Protein AF-I3W4E1-F1 (afdb_monomer_lite)

Structure (mmCIF, N/CA/C/O backbone):
data_AF-I3W4E1-F1
#
_entry.id   AF-I3W4E1-F1
#
loop_
_atom_site.group_PDB
_atom_site.id
_atom_site.type_symbol
_atom_site.label_atom_id
_atom_site.label_alt_id
_atom_site.label_comp_id
_atom_site.label_asym_id
_atom_site.label_entity_id
_atom_site.label_seq_id
_atom_site.pdbx_PDB_ins_code
_atom_site.Cartn_x
_atom_site.Cartn_y
_atom_site.Cartn_z
_atom_site.occupancy
_atom_site.B_iso_or_equiv
_atom_site.auth_seq_id
_atom_site.auth_comp_id
_atom_site.auth_asym_id
_atom_site.auth_atom_id
_atom_site.pdbx_PDB_model_num
ATOM 1 N N . MET A 1 1 ? 19.793 -7.830 23.698 1.00 34.25 1 MET A N 1
ATOM 2 C CA . MET A 1 1 ? 18.873 -6.748 23.297 1.00 34.25 1 MET A CA 1
ATOM 3 C C . MET A 1 1 ? 17.812 -7.388 22.425 1.00 34.25 1 MET A C 1
ATOM 5 O O . MET A 1 1 ? 18.142 -7.814 21.327 1.00 34.25 1 MET A O 1
ATOM 9 N N . SER A 1 2 ? 16.622 -7.615 22.983 1.00 37.69 2 SER A N 1
ATOM 10 C CA . SER A 1 2 ? 15.554 -8.379 22.331 1.00 37.69 2 SER A CA 1
ATOM 11 C C . SER A 1 2 ? 15.052 -7.650 21.090 1.00 37.69 2 SER A C 1
ATOM 13 O O . SER A 1 2 ? 14.693 -6.476 21.160 1.00 37.69 2 SER A O 1
ATOM 15 N N . GLN A 1 3 ? 15.074 -8.349 19.959 1.00 39.12 3 GLN A N 1
ATOM 16 C CA . GLN A 1 3 ? 14.440 -7.920 18.721 1.00 39.12 3 GLN A CA 1
ATOM 17 C C . GLN A 1 3 ? 12.928 -7.960 18.951 1.00 39.12 3 GLN A C 1
ATOM 19 O O . GLN A 1 3 ? 12.373 -9.040 19.119 1.00 39.12 3 GLN A O 1
ATOM 24 N N . LEU A 1 4 ? 12.289 -6.792 19.021 1.00 39.78 4 LEU A N 1
ATOM 25 C CA . LEU A 1 4 ? 10.831 -6.700 18.994 1.00 39.78 4 LEU A CA 1
ATOM 26 C C . LEU A 1 4 ? 10.389 -7.119 17.594 1.00 39.78 4 LEU A C 1
ATOM 28 O O . LEU A 1 4 ? 10.732 -6.448 16.617 1.00 39.78 4 LEU A O 1
ATOM 32 N N . SER A 1 5 ? 9.722 -8.267 17.510 1.00 46.50 5 SER A N 1
ATOM 33 C CA . SER A 1 5 ? 9.230 -8.803 16.245 1.00 46.50 5 SER A CA 1
ATOM 34 C C . SER A 1 5 ? 7.914 -8.121 15.874 1.00 46.50 5 SER A C 1
ATOM 36 O O . SER A 1 5 ? 7.243 -7.549 16.726 1.00 46.50 5 SER A O 1
ATOM 38 N N . PHE A 1 6 ? 7.547 -8.203 14.598 1.00 40.75 6 PHE A N 1
ATOM 39 C CA . PHE A 1 6 ? 6.305 -7.717 13.981 1.00 40.75 6 PHE A CA 1
ATOM 40 C C . PHE A 1 6 ? 5.032 -7.949 14.826 1.00 40.75 6 PHE A C 1
ATOM 42 O O . PHE A 1 6 ? 4.100 -7.150 14.810 1.00 40.75 6 PHE A O 1
ATOM 49 N N . VAL A 1 7 ? 5.021 -9.024 15.617 1.00 46.56 7 VAL A N 1
ATOM 50 C CA . VAL A 1 7 ? 3.927 -9.379 16.522 1.00 46.56 7 VAL A CA 1
ATOM 51 C C . VAL A 1 7 ? 3.876 -8.456 17.743 1.00 46.56 7 VAL A C 1
ATOM 53 O O . VAL A 1 7 ? 2.794 -8.036 18.111 1.00 46.56 7 VAL A O 1
ATOM 56 N N . ASP A 1 8 ? 5.008 -8.035 18.314 1.00 51.28 8 ASP A N 1
ATOM 57 C CA . ASP A 1 8 ? 5.061 -7.274 19.575 1.00 51.28 8 ASP A CA 1
ATOM 58 C C . ASP A 1 8 ? 4.495 -5.851 19.457 1.00 51.28 8 ASP A C 1
ATOM 60 O O . ASP A 1 8 ? 3.959 -5.307 20.420 1.00 51.28 8 ASP A O 1
ATOM 64 N N . VAL A 1 9 ? 4.609 -5.215 18.286 1.00 53.53 9 VAL A N 1
ATOM 65 C CA . VAL A 1 9 ? 4.061 -3.862 18.066 1.00 53.53 9 VAL A CA 1
ATOM 66 C C . VAL A 1 9 ? 2.534 -3.903 17.986 1.00 53.53 9 VAL A C 1
ATOM 68 O O . VAL A 1 9 ? 1.867 -3.016 18.522 1.00 53.53 9 VAL A O 1
ATOM 71 N N . PHE A 1 10 ? 1.990 -4.948 17.363 1.00 46.91 10 PHE A N 1
ATOM 72 C CA . PHE A 1 10 ? 0.552 -5.170 17.240 1.00 46.91 10 PHE A CA 1
ATOM 73 C C . PHE A 1 10 ? -0.059 -5.832 18.487 1.00 46.91 10 PHE A C 1
ATOM 75 O O . PHE A 1 10 ? -1.167 -5.470 18.880 1.00 46.91 10 PHE A O 1
ATOM 82 N N . ASP A 1 11 ? 0.662 -6.723 19.170 1.00 48.47 11 ASP A N 1
ATOM 83 C CA . ASP A 1 11 ? 0.245 -7.299 20.453 1.00 48.47 11 ASP A CA 1
ATOM 84 C C . ASP A 1 11 ? 0.283 -6.256 21.572 1.00 48.47 11 ASP A C 1
ATOM 86 O O . ASP A 1 11 ? -0.645 -6.220 22.373 1.00 48.47 11 ASP A O 1
ATOM 90 N N . MET A 1 12 ? 1.230 -5.305 21.574 1.00 45.75 12 MET A N 1
ATOM 91 C CA . MET A 1 12 ? 1.175 -4.169 22.511 1.00 45.75 12 MET A CA 1
ATOM 92 C C . MET A 1 12 ? -0.111 -3.338 22.368 1.00 45.75 12 MET A C 1
ATOM 94 O O . MET A 1 12 ? -0.566 -2.746 23.346 1.00 45.75 12 MET A O 1
ATOM 98 N N . ALA A 1 13 ? -0.702 -3.270 21.169 1.00 42.19 13 ALA A N 1
ATOM 99 C CA . ALA A 1 13 ? -1.992 -2.611 20.961 1.00 42.19 13 ALA A CA 1
ATOM 100 C C . ALA A 1 13 ? -3.170 -3.468 21.470 1.00 42.19 13 ALA A C 1
ATOM 102 O O . ALA A 1 13 ? -4.161 -2.921 21.953 1.00 42.19 13 ALA A O 1
ATOM 103 N N . ARG A 1 14 ? -3.046 -4.805 21.447 1.00 43.81 14 ARG A N 1
ATOM 104 C CA . ARG A 1 14 ? -4.016 -5.748 22.044 1.00 43.81 14 ARG A CA 1
ATOM 105 C C . ARG A 1 14 ? -3.961 -5.749 23.577 1.00 43.81 14 ARG A C 1
ATOM 107 O O . ARG A 1 14 ? -5.007 -5.787 24.223 1.00 43.81 14 ARG A O 1
ATOM 114 N N . GLU A 1 15 ? -2.773 -5.649 24.169 1.00 42.03 15 GLU A N 1
ATOM 115 C CA . GLU A 1 15 ? -2.564 -5.708 25.625 1.00 42.03 15 GLU A CA 1
ATOM 116 C C . GLU A 1 15 ? -3.155 -4.510 26.390 1.00 42.03 15 GLU A C 1
ATOM 118 O O . GLU A 1 15 ? -3.459 -4.626 27.578 1.00 42.03 15 GLU A O 1
ATOM 123 N N . SER A 1 16 ? -3.411 -3.376 25.727 1.00 39.00 16 SER A N 1
ATOM 124 C CA . SER A 1 16 ? -4.072 -2.222 26.356 1.00 39.00 16 SER A CA 1
ATOM 125 C C . SER A 1 16 ? -5.595 -2.385 26.530 1.00 39.00 16 SER A C 1
ATOM 127 O O . SER A 1 16 ? -6.218 -1.516 27.144 1.00 39.00 16 SER A O 1
ATOM 129 N N . ALA A 1 17 ? -6.207 -3.461 26.014 1.00 36.28 17 ALA A N 1
ATOM 130 C CA . ALA A 1 17 ? -7.665 -3.625 25.963 1.00 36.28 17 ALA A CA 1
ATOM 131 C C . ALA A 1 17 ? -8.240 -4.793 26.792 1.00 36.28 17 ALA A C 1
ATOM 133 O O . ALA A 1 17 ? -9.455 -4.991 26.791 1.00 36.28 17 ALA A O 1
ATOM 134 N N . GLY A 1 18 ? -7.443 -5.551 27.549 1.00 31.92 18 GLY A N 1
ATOM 135 C CA . GLY A 1 18 ? -8.023 -6.615 28.371 1.00 31.92 18 GLY A CA 1
ATOM 136 C C . GLY A 1 18 ? -7.010 -7.427 29.153 1.00 31.92 18 GLY A C 1
ATOM 137 O O . GLY A 1 18 ? -6.351 -8.307 28.612 1.00 31.92 18 GLY A O 1
ATOM 138 N N . GLY A 1 19 ? -6.942 -7.181 30.458 1.00 31.94 19 GLY A N 1
ATOM 139 C CA . GLY A 1 19 ? -6.307 -8.108 31.381 1.00 31.94 19 GLY A CA 1
ATOM 140 C C . GLY A 1 19 ? -7.195 -9.328 31.627 1.00 31.94 19 GLY A C 1
ATOM 141 O O . GLY A 1 19 ? -8.280 -9.192 32.186 1.00 31.94 19 GLY A O 1
ATOM 142 N N . CYS A 1 20 ? -6.701 -10.520 31.292 1.00 24.00 20 CYS A N 1
ATOM 143 C CA . CYS A 1 20 ? -6.812 -11.686 32.168 1.00 24.00 20 CYS A CA 1
ATOM 144 C C . CYS 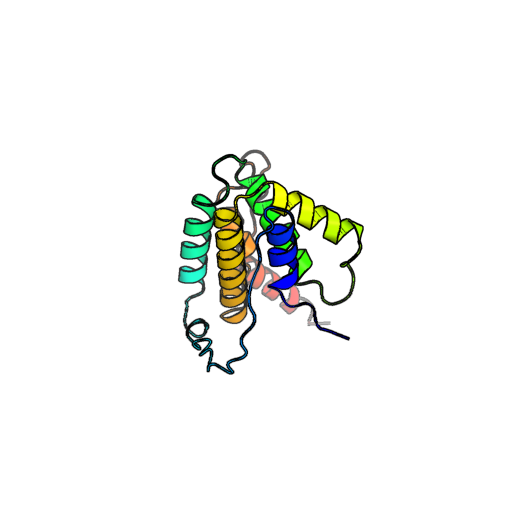A 1 20 ? -5.693 -12.701 31.867 1.00 24.00 20 CYS A C 1
ATOM 146 O O . CYS A 1 20 ? -5.375 -12.991 30.719 1.00 24.00 20 CYS A O 1
ATOM 148 N N . CYS A 1 21 ? -5.093 -13.180 32.952 1.00 21.58 21 CYS A N 1
ATOM 149 C CA . CYS A 1 21 ? -4.028 -14.173 33.123 1.00 21.58 21 CYS A CA 1
ATOM 150 C C . CYS A 1 21 ? -4.522 -15.612 32.794 1.00 21.58 21 CYS A C 1
ATOM 152 O O . CYS A 1 21 ? -5.725 -15.799 32.665 1.00 21.58 21 CYS A O 1
ATOM 154 N N . VAL A 1 22 ? -3.783 -16.724 32.634 1.00 27.22 22 VAL A N 1
ATOM 155 C CA . VAL A 1 22 ? -2.436 -17.296 32.913 1.00 27.22 22 VAL A CA 1
ATOM 156 C C . VAL A 1 22 ? -2.289 -18.428 31.841 1.00 27.22 22 VAL A C 1
ATOM 158 O O . VAL A 1 22 ? -3.308 -18.965 31.416 1.00 27.22 22 VAL A O 1
ATOM 161 N N . THR A 1 23 ? -1.159 -18.880 31.284 1.00 25.70 23 THR A N 1
ATOM 162 C CA . THR A 1 23 ? -0.043 -19.656 31.867 1.00 25.70 23 THR A CA 1
ATOM 163 C C . THR A 1 23 ? 0.944 -19.958 30.730 1.00 25.70 23 THR A C 1
ATOM 165 O O . THR A 1 23 ? 0.525 -20.236 29.607 1.00 25.70 23 THR A O 1
ATOM 168 N N . GLN A 1 24 ? 2.241 -19.912 31.026 1.00 40.00 24 GLN A N 1
ATOM 169 C CA . GLN A 1 24 ? 3.317 -20.404 30.165 1.00 40.00 24 GLN A CA 1
ATOM 170 C C . GLN A 1 24 ? 3.185 -21.913 29.935 1.00 40.00 24 GLN A C 1
ATOM 172 O O . GLN A 1 24 ? 2.886 -22.624 30.883 1.00 40.00 24 GLN A O 1
ATOM 177 N N . ASP A 1 25 ? 3.528 -22.391 28.738 1.00 21.52 25 ASP A N 1
ATOM 178 C CA . ASP A 1 25 ? 4.356 -23.590 28.609 1.00 21.52 25 ASP A CA 1
ATOM 179 C C . ASP A 1 25 ? 5.109 -23.588 27.276 1.00 21.52 25 ASP A C 1
ATOM 181 O O . ASP A 1 25 ? 4.569 -23.350 26.196 1.00 21.52 25 ASP A O 1
ATOM 185 N N . ALA A 1 26 ? 6.411 -23.824 27.392 1.00 33.09 26 ALA A N 1
ATOM 186 C CA . ALA A 1 26 ? 7.346 -23.946 26.297 1.00 33.09 26 ALA A CA 1
ATOM 187 C C . ALA A 1 26 ? 7.089 -25.240 25.520 1.00 33.09 26 ALA A C 1
ATOM 189 O O . ALA A 1 26 ? 7.260 -26.323 26.072 1.00 33.09 26 ALA A O 1
ATOM 190 N N . GLN A 1 27 ? 6.802 -25.139 24.221 1.00 27.88 27 GLN A N 1
ATOM 191 C CA . GLN A 1 27 ? 7.072 -26.221 23.276 1.00 27.88 27 GLN A CA 1
ATOM 192 C C . GLN A 1 27 ? 7.611 -25.655 21.965 1.00 27.88 27 G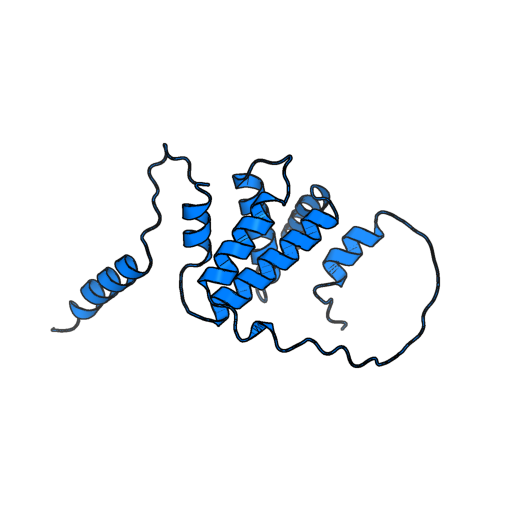LN A C 1
ATOM 194 O O . GLN A 1 27 ? 6.946 -24.909 21.250 1.00 27.88 27 GLN A O 1
ATOM 199 N N . ALA A 1 28 ? 8.850 -26.048 21.667 1.00 34.09 28 ALA A N 1
ATOM 200 C CA . ALA A 1 28 ? 9.462 -25.977 20.353 1.00 34.09 28 ALA A CA 1
ATOM 201 C C . ALA A 1 28 ? 8.631 -26.829 19.378 1.00 34.09 28 ALA A C 1
ATOM 203 O O . ALA A 1 28 ? 8.876 -28.017 19.186 1.00 34.09 28 ALA A O 1
ATOM 204 N N . GLY A 1 29 ? 7.593 -26.218 18.817 1.00 25.92 29 GLY A N 1
ATOM 205 C CA . GLY A 1 29 ? 6.758 -26.781 17.773 1.00 25.92 29 GLY A CA 1
ATOM 206 C C . GLY A 1 29 ? 7.226 -26.254 16.429 1.00 25.92 29 GLY A C 1
ATOM 207 O O . GLY A 1 29 ? 7.261 -25.049 16.208 1.00 25.92 29 GLY A O 1
ATOM 208 N N . ASN A 1 30 ? 7.597 -27.179 15.556 1.00 33.94 30 ASN A N 1
ATOM 209 C CA . ASN A 1 30 ? 7.858 -27.021 14.133 1.00 33.94 30 ASN A CA 1
ATOM 210 C C . ASN A 1 30 ? 6.744 -26.209 13.435 1.00 33.94 30 ASN A C 1
ATOM 212 O O . ASN A 1 30 ? 5.821 -26.771 12.847 1.00 33.94 30 ASN A O 1
ATOM 216 N N . GLY A 1 31 ? 6.815 -24.881 13.527 1.00 30.69 31 GLY A N 1
ATOM 217 C CA . GLY A 1 31 ? 5.990 -23.952 12.773 1.00 30.69 31 GLY A CA 1
ATOM 218 C C . GLY A 1 31 ? 6.503 -23.925 11.347 1.00 30.69 31 GLY A C 1
ATOM 219 O O . GLY A 1 31 ? 7.339 -23.102 10.987 1.00 30.69 31 GLY A O 1
ATOM 220 N N . TYR A 1 32 ? 6.041 -24.886 10.558 1.00 26.66 32 TYR A N 1
ATOM 221 C CA . TYR A 1 32 ? 6.174 -24.896 9.115 1.00 26.66 32 TYR A CA 1
ATOM 222 C C . TYR A 1 32 ? 5.568 -23.583 8.595 1.00 26.66 32 TYR A C 1
ATOM 224 O O . TYR A 1 32 ? 4.362 -23.514 8.392 1.00 26.66 32 TYR A O 1
ATOM 232 N N . PHE A 1 33 ? 6.369 -22.523 8.432 1.00 34.47 33 PHE A N 1
ATOM 233 C CA . PHE A 1 33 ? 5.999 -21.391 7.586 1.00 34.47 33 PHE A CA 1
ATOM 234 C C . PHE A 1 33 ? 6.009 -21.958 6.173 1.00 34.47 33 PHE A C 1
ATOM 236 O O . PHE A 1 33 ? 7.092 -22.183 5.617 1.00 34.47 33 PHE A O 1
ATOM 243 N N . PRO A 1 34 ? 4.845 -22.325 5.611 1.00 34.69 34 PRO A N 1
ATOM 244 C CA . PRO A 1 34 ? 4.838 -23.033 4.360 1.00 34.69 34 PRO A CA 1
ATOM 245 C C . PRO A 1 34 ? 5.403 -22.063 3.337 1.00 34.69 34 PRO A C 1
ATOM 247 O O . PRO A 1 34 ? 5.002 -20.903 3.250 1.00 34.69 34 PRO A O 1
ATOM 250 N N . SER A 1 35 ? 6.325 -22.564 2.534 1.00 39.00 35 SER A N 1
ATOM 251 C CA . SER A 1 35 ? 6.976 -21.891 1.413 1.00 39.00 35 SER A CA 1
ATOM 252 C C . SER A 1 35 ? 5.993 -21.552 0.269 1.00 39.00 35 SER A C 1
ATOM 254 O O . SER A 1 35 ? 6.380 -21.492 -0.895 1.00 39.00 35 SER A O 1
ATOM 256 N N . VAL A 1 36 ? 4.708 -21.362 0.588 1.00 42.44 36 VAL A N 1
ATOM 257 C CA . VAL A 1 36 ? 3.569 -21.170 -0.319 1.00 42.44 36 VAL A CA 1
ATOM 258 C C . VAL A 1 36 ? 3.554 -19.760 -0.919 1.00 42.44 36 VAL A C 1
ATOM 260 O O . VAL A 1 36 ? 2.988 -19.562 -1.991 1.00 42.44 36 VAL A O 1
ATOM 263 N N . HIS A 1 37 ? 4.280 -18.804 -0.332 1.00 46.81 37 HIS A N 1
ATOM 264 C CA . HIS A 1 37 ? 4.473 -17.474 -0.921 1.00 46.81 37 HIS A CA 1
ATOM 265 C C . HIS A 1 37 ? 5.220 -17.485 -2.270 1.00 46.81 37 HIS A C 1
ATOM 267 O O . HIS A 1 37 ? 5.144 -16.518 -3.022 1.00 46.81 37 HIS A O 1
ATOM 273 N N . ARG A 1 38 ? 5.898 -18.583 -2.634 1.00 48.78 38 ARG A N 1
ATOM 274 C CA . ARG A 1 38 ? 6.810 -18.624 -3.790 1.00 48.78 38 ARG A CA 1
ATOM 275 C C . ARG A 1 38 ? 6.131 -18.680 -5.171 1.00 48.78 38 ARG A C 1
ATOM 277 O O . ARG A 1 38 ? 6.838 -18.649 -6.173 1.00 48.78 38 ARG A O 1
ATOM 284 N N . LEU A 1 39 ? 4.801 -18.761 -5.285 1.00 45.50 39 LEU A N 1
ATOM 285 C CA . LEU A 1 39 ? 4.174 -18.929 -6.608 1.00 45.50 39 LEU A CA 1
ATOM 286 C C . LEU A 1 39 ? 2.823 -18.234 -6.807 1.00 45.50 39 LEU A C 1
ATOM 288 O O . LEU A 1 39 ? 1.952 -18.765 -7.491 1.00 45.50 39 LEU A O 1
ATOM 292 N N . MET A 1 40 ? 2.628 -17.043 -6.247 1.00 57.00 40 MET A N 1
ATOM 293 C CA . MET A 1 40 ? 1.471 -16.228 -6.625 1.00 57.00 40 MET A CA 1
ATOM 294 C C . MET A 1 40 ? 1.858 -15.259 -7.742 1.00 57.00 40 MET A C 1
ATOM 296 O O . MET A 1 40 ? 2.849 -14.539 -7.642 1.00 57.00 40 MET A O 1
ATOM 300 N N . SER A 1 41 ? 1.095 -15.258 -8.840 1.00 71.50 41 SER A N 1
ATOM 301 C CA . SER A 1 41 ? 1.302 -14.275 -9.905 1.00 71.50 41 SER A CA 1
ATOM 302 C C . SER A 1 41 ? 1.035 -12.871 -9.356 1.00 71.50 41 SER A C 1
ATOM 304 O O . SER A 1 41 ? 0.120 -12.683 -8.555 1.00 71.50 41 SER A O 1
ATOM 306 N N . ALA A 1 42 ? 1.788 -11.865 -9.812 1.00 73.81 42 ALA A N 1
ATOM 307 C CA . ALA A 1 42 ? 1.569 -10.472 -9.403 1.00 73.81 42 ALA A CA 1
ATOM 308 C C . ALA A 1 42 ? 0.101 -10.031 -9.590 1.00 73.81 42 ALA A C 1
ATOM 310 O O . ALA A 1 42 ? -0.438 -9.269 -8.792 1.00 73.81 42 ALA A O 1
ATOM 311 N N . GLN A 1 43 ? -0.574 -10.583 -10.605 1.00 78.19 43 GLN A N 1
ATOM 312 C CA . GLN A 1 43 ? -1.993 -10.357 -10.861 1.00 78.19 43 GLN A CA 1
ATOM 313 C C . GLN A 1 43 ? -2.897 -10.924 -9.762 1.00 78.19 43 GLN A C 1
ATOM 315 O O . GLN A 1 43 ? -3.825 -10.244 -9.335 1.00 78.19 43 GLN A O 1
ATOM 320 N N . TYR A 1 44 ? -2.627 -12.145 -9.293 1.00 85.38 44 TYR A N 1
ATOM 321 C CA . TYR A 1 44 ? -3.379 -12.749 -8.195 1.00 85.38 44 TYR A CA 1
ATOM 322 C C . TYR A 1 44 ? -3.220 -11.935 -6.910 1.00 85.38 44 TYR A C 1
ATOM 324 O O . TYR A 1 44 ? -4.221 -11.586 -6.284 1.00 85.38 44 TYR A O 1
ATOM 332 N N . SER A 1 45 ? -1.981 -11.573 -6.555 1.00 85.62 45 SER A N 1
ATOM 333 C CA . SER A 1 45 ? -1.709 -10.762 -5.364 1.00 85.62 45 SER A CA 1
ATOM 334 C C . SER A 1 45 ? -2.442 -9.424 -5.421 1.00 85.62 45 SER A C 1
ATOM 336 O O . SER A 1 45 ? -3.019 -9.002 -4.425 1.00 85.62 45 SER A O 1
ATOM 338 N N . ARG A 1 46 ? -2.503 -8.802 -6.604 1.00 87.12 46 ARG A N 1
ATOM 339 C CA . ARG A 1 46 ? -3.241 -7.556 -6.847 1.00 87.12 46 ARG A CA 1
ATOM 340 C C . ARG A 1 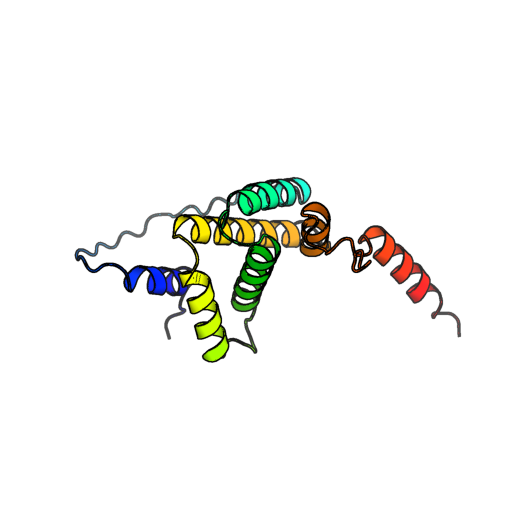46 ? -4.752 -7.722 -6.664 1.00 87.12 46 ARG A C 1
ATOM 342 O O . ARG A 1 46 ? -5.357 -6.982 -5.894 1.00 87.12 46 ARG A O 1
ATOM 349 N N . SER A 1 47 ? -5.367 -8.715 -7.309 1.00 88.75 47 SER A N 1
ATOM 350 C CA . SER A 1 47 ? -6.812 -8.960 -7.182 1.00 88.75 47 SER A CA 1
ATOM 351 C C . SER A 1 47 ? -7.219 -9.336 -5.754 1.00 88.75 47 SER A C 1
ATOM 353 O O . SER A 1 47 ? -8.263 -8.896 -5.263 1.00 88.75 47 SER A O 1
ATOM 355 N N . ARG A 1 48 ? -6.383 -10.117 -5.059 1.00 92.25 48 ARG A N 1
ATOM 356 C CA . ARG A 1 48 ? -6.599 -10.462 -3.652 1.00 92.25 48 ARG A CA 1
ATOM 357 C C . ARG A 1 48 ? -6.467 -9.234 -2.755 1.00 92.25 48 ARG A C 1
ATOM 359 O O . ARG A 1 48 ? -7.352 -9.017 -1.934 1.00 92.25 48 ARG A O 1
ATOM 366 N N . PHE A 1 49 ? -5.435 -8.413 -2.960 1.00 93.00 49 PHE A N 1
ATOM 367 C CA . PHE A 1 49 ? -5.232 -7.166 -2.222 1.00 93.00 49 PHE A CA 1
ATOM 368 C C . PHE A 1 49 ? -6.473 -6.280 -2.303 1.00 93.00 49 PHE A C 1
ATOM 370 O O . PHE A 1 49 ? -6.984 -5.843 -1.282 1.00 93.00 49 PHE A O 1
ATOM 377 N N . ILE A 1 50 ? -7.002 -6.072 -3.510 1.00 91.75 50 ILE A N 1
ATOM 378 C CA . ILE A 1 50 ? -8.186 -5.234 -3.731 1.00 91.75 50 ILE A CA 1
ATOM 379 C C . ILE A 1 50 ? -9.410 -5.803 -3.016 1.00 91.75 50 ILE A C 1
ATOM 381 O O . ILE A 1 50 ? -10.166 -5.058 -2.398 1.00 91.75 50 ILE A O 1
ATOM 385 N N . SER A 1 51 ? -9.592 -7.123 -3.058 1.00 91.94 51 SER A N 1
ATOM 386 C CA . SER A 1 51 ? -10.716 -7.778 -2.382 1.00 91.94 51 SER A CA 1
ATOM 387 C C . SER A 1 51 ? -10.663 -7.565 -0.867 1.00 91.94 51 SER A C 1
ATOM 389 O O . SER A 1 51 ? -11.665 -7.180 -0.267 1.00 91.94 51 SER A O 1
ATOM 391 N N . VAL A 1 52 ? -9.484 -7.757 -0.265 1.00 92.50 52 VAL A N 1
ATOM 392 C CA . VAL A 1 52 ? -9.258 -7.537 1.171 1.00 92.50 52 VAL A CA 1
ATOM 393 C C . VAL A 1 52 ? -9.431 -6.055 1.514 1.00 92.50 52 VAL A C 1
ATOM 395 O O . VAL A 1 52 ? -10.184 -5.718 2.423 1.00 92.50 52 VAL A O 1
ATOM 398 N N . PHE A 1 53 ? -8.850 -5.156 0.718 1.00 92.44 53 PHE A N 1
ATOM 399 C CA . PHE A 1 53 ? -8.974 -3.708 0.878 1.00 92.44 53 PHE A CA 1
ATOM 400 C C . PHE A 1 53 ? -10.432 -3.229 0.875 1.00 92.44 53 PHE A C 1
ATOM 402 O O . PHE A 1 53 ? -10.817 -2.381 1.680 1.00 92.44 53 PHE A O 1
ATOM 409 N N . MET A 1 54 ? -11.271 -3.786 -0.002 1.00 89.19 54 MET A N 1
ATOM 410 C CA . MET A 1 54 ? -12.691 -3.437 -0.056 1.00 89.19 54 MET A CA 1
ATOM 411 C C . MET A 1 54 ? -13.453 -3.872 1.201 1.00 89.19 54 MET A C 1
ATOM 413 O O . MET A 1 54 ? -14.405 -3.185 1.585 1.00 89.19 54 MET A O 1
ATOM 417 N N . SER A 1 55 ? -13.031 -4.958 1.856 1.00 89.06 55 SER A N 1
ATOM 418 C CA . SER A 1 55 ? -13.604 -5.414 3.129 1.00 89.06 55 SER A CA 1
ATOM 419 C C . SER A 1 55 ? -13.054 -4.697 4.366 1.00 89.06 55 SER A C 1
ATOM 421 O O . SER A 1 55 ? -13.719 -4.697 5.397 1.00 89.06 55 SER A O 1
ATOM 423 N N . THR A 1 56 ? -11.883 -4.065 4.268 1.00 89.81 56 THR A N 1
ATOM 424 C CA . THR A 1 56 ? -11.242 -3.355 5.383 1.00 89.81 56 THR A CA 1
ATOM 425 C C . THR A 1 56 ? -11.818 -1.958 5.568 1.00 89.81 56 THR A C 1
ATOM 427 O O . THR A 1 56 ? -11.953 -1.194 4.607 1.00 89.81 56 THR A O 1
ATOM 430 N N . GLY A 1 57 ? -12.109 -1.587 6.817 1.00 83.94 57 GLY A N 1
ATOM 431 C CA . GLY A 1 57 ? -12.390 -0.199 7.183 1.00 83.94 57 GLY A CA 1
ATOM 432 C C . GLY A 1 57 ? -13.604 0.388 6.460 1.00 83.94 57 GLY A C 1
ATOM 433 O O . GLY A 1 57 ? -13.574 1.543 6.044 1.00 83.94 57 GLY A O 1
ATOM 434 N N . CYS A 1 58 ? -14.683 -0.391 6.307 1.00 83.69 58 CYS A N 1
ATOM 435 C CA . CYS A 1 58 ? -15.900 -0.003 5.572 1.00 83.69 58 CYS A CA 1
ATOM 436 C C . CYS A 1 58 ? -16.556 1.311 6.045 1.00 83.69 58 CYS A C 1
ATOM 438 O O . CYS A 1 58 ? -17.376 1.880 5.329 1.00 83.69 58 CYS A O 1
ATOM 440 N N . HIS A 1 59 ? -16.222 1.778 7.249 1.00 86.00 59 HIS A N 1
ATOM 441 C CA . HIS A 1 59 ? -16.725 3.010 7.853 1.00 86.00 59 HIS A CA 1
ATOM 442 C C . HIS A 1 59 ? -15.879 4.256 7.515 1.00 86.00 59 HIS A C 1
ATOM 444 O O . HIS A 1 59 ? -16.304 5.372 7.814 1.00 86.00 59 HIS A O 1
ATOM 450 N N . LEU A 1 60 ? -14.706 4.086 6.895 1.00 86.62 60 LEU A N 1
ATOM 451 C CA . LEU A 1 60 ? -13.770 5.156 6.535 1.00 86.62 60 LEU A CA 1
ATOM 452 C C . LEU A 1 60 ? -13.785 5.441 5.030 1.00 86.62 60 LEU A C 1
ATOM 454 O O . LEU A 1 60 ? -14.254 4.647 4.210 1.00 86.62 60 LEU A O 1
ATOM 458 N N . ARG A 1 61 ? -13.234 6.595 4.638 1.00 87.94 61 ARG A N 1
ATOM 459 C CA . ARG A 1 61 ? -13.038 6.906 3.217 1.00 87.94 61 ARG A CA 1
ATOM 460 C C . ARG A 1 61 ? -11.950 6.002 2.647 1.00 87.94 61 ARG A C 1
ATOM 462 O O . ARG A 1 61 ? -10.893 5.859 3.248 1.00 87.94 61 ARG A O 1
ATOM 469 N N . ARG A 1 62 ? -12.151 5.468 1.439 1.00 88.25 62 ARG A N 1
ATOM 470 C CA . ARG A 1 62 ? -11.173 4.567 0.798 1.00 88.25 62 ARG A CA 1
ATOM 471 C C . ARG A 1 62 ? -9.780 5.190 0.674 1.00 88.25 62 ARG A C 1
ATOM 473 O O . ARG A 1 62 ? -8.791 4.525 0.950 1.00 88.25 62 ARG A O 1
ATOM 480 N N . TRP A 1 63 ? -9.700 6.480 0.350 1.00 87.44 63 TRP A N 1
ATOM 481 C CA . TRP A 1 63 ? -8.428 7.207 0.340 1.00 87.44 63 TRP A CA 1
ATOM 482 C C . TRP A 1 63 ? -7.734 7.219 1.713 1.00 87.44 63 TRP A C 1
ATOM 484 O O . TRP A 1 63 ? -6.524 7.033 1.781 1.00 87.44 63 TRP A O 1
ATOM 494 N N . GLU A 1 64 ? -8.485 7.395 2.805 1.00 88.69 64 GLU A N 1
ATOM 495 C CA . GLU A 1 64 ? -7.929 7.383 4.165 1.00 88.69 64 GLU A CA 1
ATOM 496 C C . GLU A 1 64 ? -7.399 5.993 4.521 1.00 88.69 64 GLU A C 1
ATOM 498 O O . GLU A 1 64 ? -6.264 5.885 4.971 1.00 88.69 64 GLU A O 1
ATOM 503 N N . VAL A 1 65 ? -8.156 4.934 4.214 1.00 91.00 65 VAL A N 1
ATOM 504 C CA . VAL A 1 65 ? -7.724 3.541 4.433 1.00 91.00 65 VAL A CA 1
ATOM 505 C C . VAL A 1 65 ? -6.436 3.230 3.670 1.00 91.00 65 VAL A C 1
ATOM 507 O O . VAL A 1 65 ? -5.520 2.614 4.210 1.00 91.00 65 VAL A O 1
ATOM 510 N N . PHE A 1 66 ? -6.330 3.689 2.421 1.00 90.31 66 PHE A N 1
ATOM 511 C CA . PHE A 1 66 ? -5.129 3.492 1.611 1.00 90.31 66 PHE A CA 1
ATOM 512 C C . PHE A 1 66 ? -3.930 4.299 2.125 1.00 90.31 66 PHE A C 1
ATOM 514 O O . PHE A 1 66 ? -2.814 3.783 2.178 1.00 90.31 66 PHE A O 1
ATOM 521 N N . SER A 1 67 ? -4.152 5.551 2.534 1.00 89.81 67 SER A N 1
ATOM 522 C CA . SER A 1 67 ? -3.113 6.403 3.121 1.00 89.81 67 SER A CA 1
ATOM 523 C C . SER A 1 67 ? -2.597 5.839 4.445 1.00 89.81 67 SER A C 1
ATOM 525 O O . SER A 1 67 ? -1.392 5.855 4.690 1.00 89.81 67 SER A O 1
ATOM 527 N N . ASP A 1 68 ? -3.493 5.331 5.287 1.00 91.06 68 ASP A N 1
ATOM 528 C CA . ASP A 1 68 ? -3.157 4.692 6.557 1.00 91.06 68 ASP A CA 1
ATOM 529 C C . ASP A 1 68 ? -2.356 3.411 6.339 1.00 91.06 68 ASP A C 1
ATOM 531 O O . ASP A 1 68 ? -1.315 3.220 6.967 1.00 91.06 68 ASP A O 1
ATOM 535 N N . PHE A 1 69 ? -2.798 2.564 5.404 1.00 92.19 69 PHE A N 1
ATOM 536 C CA . PHE A 1 69 ? -2.055 1.375 4.999 1.00 92.19 69 PHE A CA 1
ATOM 537 C C . PHE A 1 69 ? -0.631 1.735 4.558 1.00 92.19 69 PHE A C 1
ATOM 539 O O . PHE A 1 69 ? 0.327 1.107 5.003 1.00 92.19 69 PHE A O 1
ATOM 546 N N . LEU A 1 70 ? -0.472 2.771 3.725 1.00 90.19 70 LEU A N 1
ATOM 547 C CA . LEU A 1 70 ? 0.842 3.198 3.245 1.00 90.19 70 LEU A CA 1
ATOM 548 C C . LEU A 1 70 ? 1.728 3.730 4.379 1.00 90.19 70 LEU A C 1
ATOM 550 O O . LEU A 1 70 ? 2.925 3.451 4.390 1.00 90.19 70 LEU A O 1
ATOM 554 N N . ALA A 1 71 ? 1.157 4.464 5.338 1.00 88.19 71 ALA A N 1
ATOM 555 C CA . ALA A 1 71 ? 1.885 4.952 6.507 1.00 88.19 71 ALA A CA 1
ATOM 556 C C . ALA A 1 71 ? 2.391 3.796 7.386 1.00 88.19 71 ALA A C 1
ATOM 558 O O . ALA A 1 71 ? 3.560 3.790 7.777 1.00 88.19 71 ALA A O 1
ATOM 559 N N . LEU A 1 72 ? 1.543 2.793 7.636 1.00 88.19 72 LEU A N 1
ATOM 560 C CA . LEU A 1 72 ? 1.922 1.587 8.375 1.00 88.19 72 LEU A CA 1
ATOM 561 C C . LEU A 1 72 ? 2.994 0.790 7.618 1.00 88.19 72 LEU A C 1
ATOM 563 O O . LEU A 1 72 ? 4.039 0.476 8.181 1.00 88.19 72 LEU A O 1
ATOM 567 N N . ALA A 1 73 ? 2.796 0.545 6.321 1.00 89.12 73 ALA A N 1
ATOM 568 C CA . ALA A 1 73 ? 3.754 -0.175 5.484 1.00 89.12 73 ALA A CA 1
ATOM 569 C C . ALA A 1 73 ? 5.119 0.534 5.404 1.00 89.12 73 ALA A C 1
ATOM 571 O O . ALA A 1 73 ? 6.161 -0.116 5.456 1.00 89.12 73 ALA A O 1
ATOM 572 N N . ALA A 1 74 ? 5.130 1.866 5.301 1.00 86.19 74 ALA A N 1
ATOM 573 C CA . ALA A 1 74 ? 6.359 2.655 5.292 1.00 86.19 74 ALA A CA 1
ATOM 574 C C . ALA A 1 74 ? 7.097 2.581 6.634 1.00 86.19 74 ALA A C 1
ATOM 576 O O . ALA A 1 74 ? 8.322 2.475 6.644 1.00 86.19 74 ALA A O 1
ATOM 577 N N . SER A 1 75 ? 6.362 2.599 7.752 1.00 81.56 75 SER A N 1
ATOM 578 C CA . SER A 1 75 ? 6.947 2.423 9.083 1.00 81.56 75 SER A CA 1
ATOM 579 C C . SER A 1 75 ? 7.571 1.036 9.265 1.00 81.56 75 SER A C 1
ATOM 581 O O . SER A 1 75 ? 8.582 0.922 9.951 1.00 81.56 75 SER A O 1
ATOM 583 N N . GLU A 1 76 ? 6.999 -0.007 8.661 1.00 79.56 76 GLU A N 1
ATOM 584 C CA . GLU A 1 76 ? 7.543 -1.372 8.721 1.00 79.56 76 GLU A CA 1
ATOM 585 C C . GLU A 1 76 ? 8.799 -1.555 7.854 1.00 79.56 76 GLU A C 1
ATOM 587 O O . GLU A 1 76 ? 9.730 -2.264 8.232 1.00 79.56 76 GLU A O 1
ATOM 592 N N . LEU A 1 77 ? 8.859 -0.898 6.692 1.00 79.56 77 LEU A N 1
ATOM 593 C CA . LEU A 1 77 ? 10.005 -0.987 5.776 1.00 79.56 77 LEU A CA 1
ATOM 594 C C . LEU A 1 77 ? 11.191 -0.100 6.184 1.00 79.56 77 LEU A C 1
ATOM 596 O O . LEU A 1 77 ? 12.285 -0.219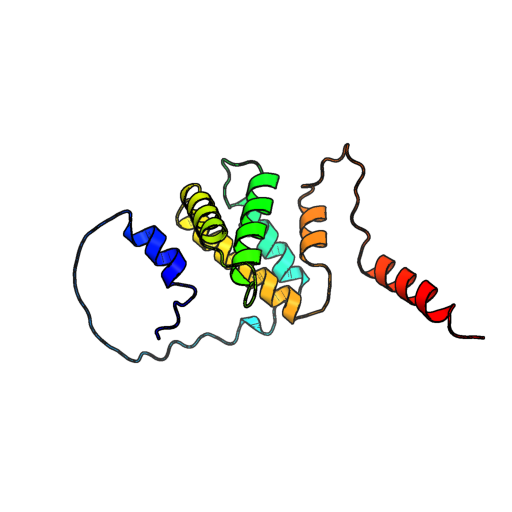 5.624 1.00 79.56 77 LEU A O 1
ATOM 600 N N . ASP A 1 78 ? 11.000 0.802 7.141 1.00 75.25 78 ASP A N 1
ATOM 601 C CA . ASP A 1 78 ? 12.034 1.725 7.573 1.00 75.25 78 ASP A CA 1
ATOM 602 C C . ASP A 1 78 ? 13.015 1.081 8.567 1.00 75.25 78 ASP A C 1
ATOM 604 O O . ASP A 1 78 ? 12.840 1.078 9.785 1.00 75.25 78 ASP A O 1
ATOM 608 N N . MET A 1 79 ? 14.110 0.551 8.023 1.00 59.84 79 MET A N 1
ATOM 609 C CA . MET A 1 79 ? 15.168 -0.094 8.806 1.00 59.84 79 M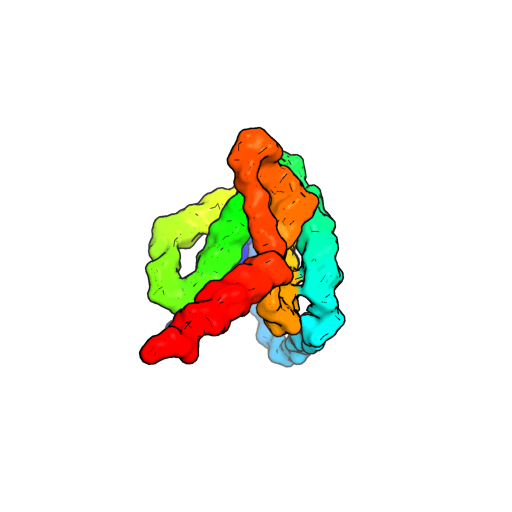ET A CA 1
ATOM 610 C C . MET A 1 79 ? 16.230 0.881 9.346 1.00 59.84 79 MET A C 1
ATOM 612 O O . MET A 1 79 ? 17.115 0.444 10.081 1.00 59.84 79 MET A O 1
ATOM 616 N N . ALA A 1 80 ? 16.211 2.173 8.979 1.00 57.78 80 ALA A N 1
ATOM 617 C CA . ALA A 1 80 ? 17.392 3.024 9.173 1.00 57.78 80 ALA A CA 1
ATOM 618 C C . ALA A 1 80 ? 17.163 4.491 9.578 1.00 57.78 80 ALA A C 1
ATOM 620 O O . ALA A 1 80 ? 18.148 5.110 9.988 1.00 57.78 80 ALA A O 1
ATOM 621 N N . ARG A 1 81 ? 15.970 5.107 9.446 1.00 57.78 81 ARG A N 1
ATOM 622 C CA . ARG A 1 81 ? 15.935 6.589 9.495 1.00 57.78 81 ARG A CA 1
ATOM 623 C C . ARG A 1 81 ? 14.690 7.301 10.045 1.00 57.78 81 ARG A C 1
ATOM 625 O O . ARG A 1 81 ? 14.786 8.501 10.280 1.00 57.78 81 ARG A O 1
ATOM 632 N N . ILE A 1 82 ? 13.562 6.637 10.271 1.00 55.12 82 ILE A N 1
ATOM 633 C CA . ILE A 1 82 ? 12.236 7.257 10.526 1.00 55.12 82 ILE A CA 1
ATOM 634 C C . ILE A 1 82 ? 11.441 6.532 11.636 1.00 55.12 82 ILE A C 1
ATOM 636 O O . ILE A 1 82 ? 10.277 6.845 11.891 1.00 55.12 82 ILE A O 1
ATOM 640 N N . ARG A 1 83 ? 12.058 5.627 12.405 1.00 62.69 83 ARG A N 1
ATOM 641 C CA . ARG A 1 83 ? 11.450 5.097 13.637 1.00 62.69 83 ARG A CA 1
ATOM 642 C C . ARG A 1 83 ? 11.603 6.086 14.797 1.00 62.69 83 ARG A C 1
ATOM 644 O O . ARG A 1 83 ? 12.163 5.774 15.847 1.00 62.69 83 ARG A O 1
ATOM 651 N N . THR A 1 84 ? 11.143 7.315 14.581 1.00 72.56 84 THR A N 1
ATOM 652 C CA . THR A 1 84 ? 11.069 8.334 15.628 1.00 72.56 84 THR A CA 1
ATOM 653 C C . THR A 1 84 ? 9.895 8.019 16.563 1.00 72.56 84 THR A C 1
ATOM 655 O O . THR A 1 84 ? 8.924 7.371 16.146 1.00 72.56 84 THR A O 1
ATOM 658 N N . PRO A 1 85 ? 9.942 8.449 17.835 1.00 75.00 85 PRO A N 1
ATOM 659 C CA . PRO A 1 85 ? 8.831 8.233 18.761 1.00 75.00 85 PRO A CA 1
ATOM 660 C C . PRO A 1 85 ? 7.516 8.846 18.252 1.00 75.00 85 PRO A C 1
ATOM 662 O O . PRO A 1 85 ? 6.446 8.293 18.502 1.00 75.00 85 PRO A O 1
ATOM 665 N N . GLU A 1 86 ? 7.578 9.937 17.487 1.00 80.69 86 GLU A N 1
ATOM 666 C CA . GLU A 1 86 ? 6.413 10.571 16.865 1.00 80.69 86 GLU A CA 1
ATOM 667 C C . GLU A 1 86 ? 5.786 9.686 15.781 1.00 80.69 86 GLU A C 1
ATOM 669 O O . GLU A 1 86 ? 4.563 9.546 15.748 1.00 80.69 86 GLU A O 1
ATOM 674 N N . SER A 1 87 ? 6.604 9.052 14.932 1.00 76.62 87 SER A N 1
ATOM 675 C CA . SER A 1 87 ? 6.142 8.123 13.891 1.00 76.62 87 SER A CA 1
ATOM 676 C C . SER A 1 87 ? 5.461 6.896 14.503 1.00 76.62 87 SER A C 1
ATOM 678 O O . SER A 1 87 ? 4.350 6.525 14.119 1.00 76.62 87 SER A O 1
ATOM 680 N N . MET A 1 88 ? 6.059 6.329 15.557 1.00 78.75 88 MET A N 1
ATOM 681 C CA . MET A 1 88 ? 5.466 5.210 16.294 1.00 78.75 88 MET A CA 1
ATOM 682 C C . MET A 1 88 ? 4.142 5.596 16.962 1.00 78.75 88 MET A C 1
ATOM 684 O O . MET A 1 88 ? 3.181 4.828 16.928 1.00 78.75 88 MET A O 1
ATOM 688 N N . ALA A 1 89 ? 4.067 6.787 17.560 1.00 83.69 89 ALA A N 1
ATOM 689 C CA . ALA A 1 89 ? 2.833 7.293 18.153 1.00 83.69 89 ALA A CA 1
ATOM 690 C C . ALA A 1 89 ? 1.749 7.554 17.096 1.00 83.69 89 ALA A C 1
ATOM 692 O O . ALA A 1 89 ? 0.567 7.343 17.365 1.00 83.69 89 ALA A O 1
ATOM 693 N N . HIS A 1 90 ? 2.131 7.996 15.896 1.00 84.81 90 HIS A N 1
ATOM 694 C CA . HIS A 1 90 ? 1.209 8.167 14.779 1.00 84.81 90 HIS A CA 1
ATOM 695 C C . HIS A 1 90 ? 0.648 6.824 14.299 1.00 84.81 90 HIS A C 1
ATOM 697 O O . HIS A 1 90 ? -0.568 6.689 14.202 1.00 84.81 90 HIS A O 1
ATOM 703 N N . CYS A 1 91 ? 1.501 5.814 14.109 1.00 84.81 91 CYS A N 1
ATOM 704 C CA . CYS A 1 91 ? 1.071 4.466 13.729 1.00 84.81 91 CYS A CA 1
ATOM 705 C C . CYS A 1 91 ? 0.127 3.853 14.771 1.00 84.81 91 CYS A C 1
ATOM 707 O O . CYS A 1 91 ? -0.912 3.313 14.408 1.00 84.81 91 CYS A O 1
ATOM 709 N N . ARG A 1 92 ? 0.422 4.018 16.070 1.00 85.94 92 ARG A N 1
ATOM 710 C CA . ARG A 1 92 ? -0.480 3.580 17.153 1.00 85.94 92 ARG A CA 1
ATOM 711 C C . ARG A 1 92 ? -1.866 4.216 17.037 1.00 85.94 92 ARG A C 1
ATOM 713 O O . ARG A 1 92 ? -2.858 3.502 17.021 1.00 85.94 92 ARG A O 1
ATOM 720 N N . LYS A 1 93 ? -1.928 5.538 16.844 1.00 89.00 93 LYS A N 1
ATOM 721 C CA . LYS A 1 93 ? -3.201 6.254 16.645 1.00 89.00 93 LYS A CA 1
ATOM 722 C C . LYS A 1 93 ? -3.966 5.784 15.411 1.00 89.00 93 LYS A C 1
ATOM 724 O O . LYS A 1 93 ? -5.190 5.842 15.413 1.00 89.00 93 LYS A O 1
ATOM 729 N N . ILE A 1 94 ? -3.266 5.384 14.348 1.00 87.75 94 ILE A N 1
ATOM 730 C CA . ILE A 1 94 ? -3.902 4.795 13.168 1.00 87.75 94 ILE A CA 1
ATOM 731 C C . ILE A 1 94 ? -4.535 3.461 13.564 1.00 87.75 94 ILE A C 1
ATOM 733 O O . ILE A 1 94 ? -5.733 3.303 13.348 1.00 87.75 94 ILE A O 1
ATOM 737 N N . CYS A 1 95 ? -3.776 2.554 14.190 1.00 86.62 95 CYS A N 1
ATOM 738 C CA . CYS A 1 95 ? -4.264 1.241 14.621 1.00 86.62 95 CYS A CA 1
ATOM 739 C C . CYS A 1 95 ? -5.487 1.331 15.543 1.00 86.62 95 CYS A C 1
ATOM 741 O O . CYS A 1 95 ? -6.420 0.557 15.365 1.00 86.62 95 CYS A O 1
ATOM 743 N N . ASP A 1 96 ? -5.535 2.311 16.450 1.00 88.12 96 ASP A N 1
ATOM 744 C CA . ASP A 1 96 ? -6.662 2.516 17.375 1.00 88.12 96 ASP A CA 1
ATOM 745 C C . ASP A 1 96 ? -8.006 2.785 16.666 1.00 88.12 96 ASP A C 1
ATOM 747 O O . ASP A 1 96 ? -9.071 2.608 17.259 1.00 88.12 96 ASP A O 1
ATOM 751 N N . ARG A 1 97 ? -7.986 3.230 15.401 1.00 88.31 97 ARG A N 1
ATOM 752 C CA . ARG A 1 97 ? -9.206 3.465 14.608 1.00 88.31 97 ARG A CA 1
ATOM 753 C C . ARG A 1 97 ? -9.763 2.200 13.962 1.00 88.31 97 ARG A C 1
ATOM 755 O O . ARG A 1 97 ? -10.908 2.215 13.519 1.00 88.31 97 ARG A O 1
ATOM 762 N N . TYR A 1 98 ? -8.966 1.141 13.869 1.00 89.81 98 TYR A N 1
ATOM 763 C CA . TYR A 1 98 ? -9.321 -0.081 13.159 1.00 89.81 98 TYR A CA 1
ATOM 764 C C . TYR A 1 98 ? -9.717 -1.184 14.133 1.00 89.81 98 TYR A C 1
ATOM 766 O O . TYR A 1 98 ? -9.219 -1.274 15.254 1.00 89.81 98 TYR A O 1
ATOM 774 N N . THR A 1 99 ? -10.625 -2.056 13.698 1.00 88.75 99 THR A N 1
ATOM 775 C CA . THR A 1 99 ? -10.932 -3.264 14.465 1.00 88.75 99 THR A CA 1
ATOM 776 C C . THR A 1 99 ? -9.773 -4.256 14.380 1.00 88.75 99 THR A C 1
ATOM 778 O O . THR A 1 99 ? -8.951 -4.200 13.466 1.00 88.75 99 THR A O 1
ATOM 781 N N . THR A 1 100 ? -9.719 -5.221 15.297 1.00 86.69 100 THR A N 1
ATOM 782 C CA . THR A 1 100 ? -8.720 -6.301 15.239 1.00 86.69 100 THR A CA 1
ATOM 783 C C . THR A 1 100 ? -8.772 -7.070 13.916 1.00 86.69 100 THR A C 1
ATOM 785 O O . THR A 1 100 ? -7.725 -7.391 13.363 1.00 86.69 100 THR A O 1
ATOM 788 N N . ALA A 1 101 ? -9.970 -7.294 13.368 1.00 87.19 101 ALA A N 1
ATOM 789 C CA . ALA A 1 101 ? -10.153 -7.929 12.064 1.00 87.19 101 ALA A CA 1
ATOM 790 C C . ALA A 1 101 ? -9.624 -7.056 10.911 1.00 87.19 101 ALA A C 1
ATOM 792 O O . ALA A 1 101 ? -8.970 -7.554 9.999 1.00 87.19 101 ALA A O 1
ATOM 793 N N . ASP A 1 102 ? -9.854 -5.741 10.961 1.00 89.12 102 ASP A N 1
ATOM 794 C CA . ASP A 1 102 ? -9.302 -4.813 9.968 1.00 89.12 102 ASP A CA 1
ATOM 795 C C . ASP A 1 102 ? -7.769 -4.769 10.022 1.00 89.12 102 ASP A C 1
ATOM 797 O O . ASP A 1 102 ? -7.116 -4.685 8.986 1.00 89.12 102 ASP A O 1
ATOM 801 N N . ILE A 1 103 ? -7.187 -4.864 11.219 1.00 88.19 103 ILE A N 1
ATOM 802 C CA . ILE A 1 103 ? -5.736 -4.934 11.414 1.00 88.19 103 ILE A CA 1
ATOM 803 C C . ILE A 1 103 ? -5.160 -6.221 10.803 1.00 88.19 103 ILE A C 1
ATOM 805 O O . ILE A 1 103 ? -4.139 -6.177 10.118 1.00 88.19 103 ILE A O 1
ATOM 809 N N . GLU A 1 104 ? -5.818 -7.365 10.995 1.00 88.62 104 GLU A N 1
ATOM 810 C CA . GLU A 1 104 ? -5.428 -8.623 10.345 1.00 88.62 104 GLU A CA 1
ATOM 811 C C . GLU A 1 104 ? -5.489 -8.509 8.815 1.00 88.62 104 GLU A C 1
ATOM 813 O O . GLU A 1 104 ? -4.554 -8.920 8.125 1.00 88.62 104 GLU A O 1
ATOM 818 N N . ASN A 1 105 ? -6.520 -7.848 8.284 1.00 90.25 105 ASN A N 1
ATOM 819 C CA . ASN A 1 105 ? -6.621 -7.562 6.855 1.00 90.25 105 ASN A CA 1
ATOM 820 C C . ASN A 1 105 ? -5.491 -6.637 6.361 1.00 90.25 105 ASN A C 1
ATOM 822 O O . ASN A 1 105 ? -4.953 -6.852 5.274 1.00 90.25 105 ASN A O 1
ATOM 826 N N . MET A 1 106 ? -5.099 -5.622 7.142 1.00 90.00 106 MET A N 1
ATOM 827 C CA . MET A 1 106 ? -3.950 -4.754 6.833 1.00 90.00 106 MET A CA 1
ATOM 828 C C . MET A 1 106 ? -2.640 -5.551 6.754 1.00 90.00 106 MET A C 1
ATOM 830 O O . MET A 1 106 ? -1.838 -5.330 5.843 1.00 90.00 106 MET A O 1
ATOM 834 N N . ASN A 1 107 ? -2.458 -6.530 7.642 1.00 88.19 107 ASN A N 1
ATOM 835 C CA . ASN A 1 107 ? -1.313 -7.440 7.612 1.00 88.19 107 ASN A CA 1
ATOM 836 C C . ASN A 1 107 ? -1.337 -8.366 6.385 1.00 88.19 107 ASN A C 1
ATOM 838 O O . ASN A 1 107 ? -0.309 -8.539 5.724 1.00 88.19 107 ASN A O 1
ATOM 842 N N . GLU A 1 108 ? -2.503 -8.916 6.023 1.00 89.50 108 GLU A N 1
ATOM 843 C CA . GLU A 1 108 ? -2.654 -9.705 4.792 1.00 89.50 108 GLU A CA 1
ATOM 844 C C . GLU A 1 108 ? -2.281 -8.858 3.565 1.00 89.50 108 GLU A C 1
ATOM 846 O O . GLU A 1 108 ? -1.467 -9.282 2.742 1.00 89.50 108 GLU A O 1
ATOM 851 N N . MET A 1 109 ? -2.788 -7.625 3.476 1.00 91.94 109 MET A N 1
ATOM 852 C CA . MET A 1 109 ? -2.461 -6.685 2.398 1.00 91.94 109 MET A CA 1
ATOM 853 C C . MET A 1 109 ? -0.959 -6.387 2.302 1.00 91.94 109 MET A C 1
ATOM 855 O O . MET A 1 109 ? -0.405 -6.393 1.199 1.00 91.94 109 MET A O 1
ATOM 859 N N . PHE A 1 110 ? -0.278 -6.186 3.434 1.00 90.69 110 PHE A N 1
ATOM 860 C CA . PHE A 1 110 ? 1.171 -5.978 3.463 1.00 90.69 110 PHE A CA 1
ATOM 861 C C . PHE A 1 110 ? 1.929 -7.200 2.927 1.00 90.69 110 PHE A C 1
ATOM 863 O O . PHE A 1 110 ? 2.807 -7.063 2.073 1.00 90.69 110 PHE A O 1
ATOM 870 N N . SER A 1 111 ? 1.539 -8.409 3.345 1.00 89.00 111 SER A N 1
ATOM 871 C CA . SER A 1 111 ? 2.162 -9.646 2.859 1.00 89.00 111 SER A CA 1
ATOM 872 C C . SER A 1 111 ? 2.001 -9.822 1.341 1.00 89.00 111 SER A C 1
ATOM 874 O O . SER A 1 111 ? 2.958 -10.171 0.647 1.00 89.00 111 SER A O 1
ATOM 876 N N . LEU A 1 112 ? 0.820 -9.505 0.795 1.00 88.88 112 LEU A N 1
ATOM 877 C CA . LEU A 1 112 ? 0.536 -9.573 -0.641 1.00 88.88 112 LEU A CA 1
ATOM 878 C C . LEU A 1 112 ? 1.379 -8.571 -1.435 1.00 88.88 112 LEU A C 1
ATOM 880 O O . LEU A 1 112 ? 1.864 -8.913 -2.516 1.00 88.88 112 LEU A O 1
ATOM 884 N N . MET A 1 113 ? 1.580 -7.364 -0.892 1.00 90.06 113 MET A N 1
ATOM 885 C CA . MET A 1 113 ? 2.445 -6.341 -1.483 1.00 90.06 113 MET A CA 1
ATOM 886 C C . MET A 1 113 ? 3.892 -6.826 -1.579 1.00 90.06 113 MET A C 1
ATOM 888 O O . MET A 1 113 ? 4.477 -6.771 -2.661 1.00 90.06 113 MET A O 1
ATOM 892 N N . VAL A 1 114 ? 4.453 -7.343 -0.482 1.00 87.81 114 VAL A N 1
ATOM 893 C CA . VAL A 1 114 ? 5.829 -7.867 -0.463 1.00 87.81 114 VAL A CA 1
ATOM 894 C C . VAL A 1 114 ? 5.989 -8.980 -1.500 1.00 87.81 114 VAL A C 1
ATOM 896 O O . VAL A 1 114 ? 6.901 -8.931 -2.319 1.00 87.81 114 VAL A O 1
ATOM 899 N N . CYS A 1 115 ? 5.038 -9.913 -1.570 1.00 86.06 115 CYS A N 1
ATOM 900 C CA . CYS A 1 115 ? 5.091 -11.018 -2.531 1.00 86.06 115 CYS A CA 1
ATOM 901 C C . CYS A 1 115 ? 5.016 -10.563 -3.985 1.00 86.06 115 CYS A C 1
ATOM 903 O O . CYS A 1 115 ? 5.698 -11.111 -4.851 1.00 86.06 115 CYS A O 1
ATOM 905 N N . ALA A 1 116 ? 4.173 -9.570 -4.276 1.00 86.19 116 ALA A N 1
ATOM 906 C CA . ALA A 1 116 ? 4.072 -9.019 -5.619 1.00 86.19 116 ALA A CA 1
ATOM 907 C C . ALA A 1 116 ? 5.385 -8.341 -6.041 1.00 86.19 116 ALA A C 1
ATOM 909 O O . ALA A 1 116 ? 5.835 -8.537 -7.173 1.00 86.19 116 ALA A O 1
ATOM 910 N N . LEU A 1 117 ? 6.003 -7.579 -5.134 1.00 84.81 117 LEU A N 1
ATOM 911 C CA . LEU A 1 117 ? 7.272 -6.890 -5.375 1.00 84.81 117 LEU A CA 1
ATOM 912 C C . LEU A 1 117 ? 8.453 -7.865 -5.503 1.00 84.81 117 LEU A C 1
ATOM 914 O O . LEU A 1 117 ? 9.328 -7.642 -6.339 1.00 84.81 117 LEU A O 1
ATOM 918 N N . GLU A 1 118 ? 8.457 -8.965 -4.746 1.00 84.56 118 GLU A N 1
ATOM 919 C CA . GLU A 1 118 ? 9.455 -10.037 -4.868 1.00 84.56 118 GLU A CA 1
ATOM 920 C C . GLU A 1 118 ? 9.344 -10.797 -6.197 1.00 84.56 118 GLU A C 1
ATOM 922 O O . GLU A 1 118 ? 10.359 -11.137 -6.806 1.00 84.56 118 GLU A O 1
ATOM 927 N N . ALA A 1 119 ? 8.122 -11.059 -6.676 1.00 79.94 119 ALA A N 1
ATOM 928 C CA . ALA A 1 119 ? 7.900 -11.832 -7.897 1.00 79.94 119 ALA A CA 1
ATOM 929 C C . ALA A 1 119 ? 8.382 -11.106 -9.164 1.00 79.94 119 ALA A C 1
ATOM 931 O O . ALA A 1 119 ? 8.873 -11.736 -10.105 1.00 79.94 119 ALA A O 1
ATOM 932 N N . LYS A 1 120 ? 8.204 -9.782 -9.226 1.00 76.62 120 LYS A N 1
ATOM 933 C CA . LYS A 1 120 ? 8.630 -8.963 -10.364 1.00 76.62 120 LYS A CA 1
ATOM 934 C C . LYS A 1 120 ? 8.809 -7.510 -9.945 1.00 76.62 120 LYS A C 1
ATOM 936 O O . LYS A 1 120 ? 7.931 -6.934 -9.313 1.00 76.62 120 LYS A O 1
ATOM 941 N N . PHE A 1 121 ? 9.861 -6.866 -10.448 1.00 77.25 121 PHE A N 1
ATOM 942 C CA . PHE A 1 121 ? 9.976 -5.413 -10.372 1.00 77.25 121 PHE A CA 1
ATOM 943 C C . PHE A 1 121 ? 8.907 -4.746 -11.252 1.00 77.25 121 PHE A C 1
ATOM 945 O O . PHE A 1 121 ? 8.933 -4.852 -12.482 1.00 77.25 121 PHE A O 1
ATOM 952 N N . HIS A 1 122 ? 7.934 -4.105 -10.618 1.00 79.25 122 HIS A N 1
ATOM 953 C CA . HIS A 1 122 ? 6.867 -3.347 -11.261 1.00 79.25 122 HIS A CA 1
ATOM 954 C C . HIS A 1 122 ? 6.284 -2.349 -10.259 1.00 79.25 122 HIS A C 1
ATOM 956 O O . HIS A 1 122 ? 6.491 -2.482 -9.053 1.00 79.25 122 HIS A O 1
ATOM 962 N N . ASP A 1 123 ? 5.532 -1.371 -10.756 1.00 82.69 123 ASP A N 1
ATOM 963 C CA . ASP A 1 123 ? 4.775 -0.486 -9.881 1.00 82.69 123 ASP A CA 1
ATOM 964 C C . ASP A 1 123 ? 3.451 -1.140 -9.454 1.00 82.69 123 ASP A C 1
ATOM 966 O O . ASP A 1 123 ? 2.443 -1.095 -10.163 1.00 82.69 123 ASP A O 1
ATOM 970 N N . PHE A 1 124 ? 3.489 -1.813 -8.304 1.00 86.75 124 PHE A N 1
ATOM 971 C CA . PHE A 1 124 ? 2.339 -2.499 -7.715 1.00 86.75 124 PHE A CA 1
ATOM 972 C C . PHE A 1 124 ? 1.339 -1.522 -7.081 1.00 86.75 124 PHE A C 1
ATOM 974 O O . PHE A 1 124 ? 0.132 -1.629 -7.305 1.00 86.75 124 PHE A O 1
ATOM 981 N N . LEU A 1 125 ? 1.839 -0.555 -6.305 1.00 88.62 125 LEU A N 1
ATOM 982 C CA . LEU A 1 125 ? 0.998 0.382 -5.562 1.00 88.62 125 LEU A CA 1
ATOM 983 C C . LEU A 1 125 ? 0.287 1.365 -6.490 1.00 88.62 125 LEU A C 1
ATOM 985 O O . LEU A 1 125 ? -0.900 1.612 -6.286 1.00 88.62 125 LEU A O 1
ATOM 989 N N . GLY A 1 126 ? 0.951 1.876 -7.532 1.00 84.19 126 GLY A N 1
ATOM 990 C CA . GLY A 1 126 ? 0.273 2.728 -8.509 1.00 84.19 126 GLY A CA 1
ATOM 991 C C . GLY A 1 126 ? -0.753 1.959 -9.342 1.00 84.19 126 GLY A C 1
ATOM 992 O O . GLY A 1 126 ? -1.826 2.491 -9.621 1.00 84.19 126 GLY A O 1
ATOM 993 N N . ALA A 1 127 ? -0.515 0.679 -9.655 1.00 84.88 127 ALA A N 1
ATOM 994 C CA . ALA A 1 127 ? -1.520 -0.157 -10.316 1.00 84.88 127 ALA A CA 1
ATOM 995 C C . ALA A 1 127 ? -2.786 -0.344 -9.459 1.00 84.88 127 ALA A C 1
ATOM 997 O O . ALA A 1 127 ? -3.894 -0.258 -9.987 1.00 84.88 127 ALA A O 1
ATOM 998 N N . ILE A 1 128 ? -2.633 -0.563 -8.149 1.00 88.44 128 ILE A N 1
ATOM 999 C CA . ILE A 1 128 ? -3.759 -0.636 -7.203 1.00 88.44 128 ILE A CA 1
ATOM 1000 C C . ILE A 1 128 ? -4.452 0.718 -7.068 1.00 88.44 128 ILE A C 1
ATOM 1002 O O . ILE A 1 128 ? -5.676 0.781 -7.103 1.00 88.44 128 ILE A O 1
ATOM 1006 N N . PHE A 1 129 ? -3.682 1.798 -6.936 1.00 84.69 129 PHE A N 1
ATOM 1007 C CA . PHE A 1 129 ? -4.214 3.152 -6.803 1.00 84.69 129 PHE A CA 1
ATOM 1008 C C . PHE A 1 129 ? -5.124 3.528 -7.980 1.00 84.69 129 PHE A C 1
ATOM 1010 O O . PHE A 1 129 ? -6.201 4.089 -7.779 1.00 84.69 129 PHE A O 1
ATOM 1017 N N . MET A 1 130 ? -4.706 3.165 -9.195 1.00 80.38 130 MET A N 1
ATOM 1018 C CA . MET A 1 130 ? -5.484 3.362 -10.416 1.00 80.38 130 MET A CA 1
ATOM 1019 C C . MET A 1 130 ? -6.729 2.469 -10.464 1.00 80.38 130 MET A C 1
ATOM 1021 O O . MET A 1 130 ? -7.795 2.945 -10.833 1.00 80.38 130 MET A O 1
ATOM 1025 N N . GLU A 1 131 ? -6.619 1.192 -10.087 1.00 84.25 131 GLU A N 1
ATOM 1026 C CA . GLU A 1 131 ? -7.742 0.240 -10.133 1.00 84.25 131 GLU A CA 1
ATOM 1027 C C . GLU A 1 131 ? -8.815 0.519 -9.076 1.00 84.25 131 GLU A C 1
ATOM 1029 O O . GLU A 1 131 ? -9.996 0.287 -9.312 1.00 84.25 131 GLU A O 1
ATOM 1034 N N . LEU A 1 132 ? -8.417 1.043 -7.918 1.00 83.62 132 LEU A N 1
ATOM 1035 C CA . LEU A 1 132 ? -9.332 1.465 -6.862 1.00 83.62 132 LEU A CA 1
ATOM 1036 C C . LEU A 1 132 ? -9.951 2.850 -7.121 1.00 83.62 132 LEU A C 1
ATOM 1038 O O . LEU A 1 132 ? -10.744 3.303 -6.296 1.00 83.62 132 LEU A O 1
ATOM 1042 N N . GLU A 1 133 ? -9.563 3.528 -8.209 1.00 79.50 133 GLU A N 1
ATOM 1043 C CA . GLU A 1 133 ? -9.995 4.889 -8.561 1.00 79.50 133 GLU A CA 1
ATOM 1044 C C . GLU A 1 133 ? -9.902 5.863 -7.370 1.00 79.50 133 GLU A C 1
ATOM 1046 O O . GLU A 1 133 ? -10.746 6.733 -7.166 1.00 79.50 133 GLU A O 1
ATOM 1051 N N . LEU A 1 134 ? -8.856 5.711 -6.546 1.00 75.06 134 LEU A N 1
ATOM 1052 C CA . LEU A 1 134 ? -8.643 6.541 -5.351 1.00 75.06 134 LEU A CA 1
ATOM 1053 C C . LEU A 1 134 ? -8.207 7.967 -5.701 1.00 75.06 134 LEU A C 1
ATOM 1055 O O . LEU A 1 134 ? -8.199 8.848 -4.838 1.00 75.06 134 LEU A O 1
ATOM 1059 N N . GLY A 1 135 ? -7.816 8.180 -6.956 1.00 64.62 135 GLY A N 1
ATOM 1060 C CA . GLY A 1 135 ? -7.577 9.495 -7.514 1.00 64.62 135 GLY A CA 1
ATOM 1061 C C . GLY A 1 135 ? -8.880 10.270 -7.638 1.00 64.62 135 GLY A C 1
ATOM 1062 O O . GLY A 1 135 ? -9.897 9.770 -8.108 1.00 64.62 135 GLY A O 1
ATOM 1063 N N . ASP A 1 136 ? -8.838 11.537 -7.250 1.00 63.59 136 ASP A N 1
ATOM 1064 C CA . ASP A 1 136 ? -9.899 12.466 -7.597 1.00 63.59 136 ASP A CA 1
ATOM 1065 C C . ASP A 1 136 ? -9.904 12.607 -9.128 1.00 63.59 136 ASP A C 1
ATOM 1067 O O . ASP A 1 136 ? -8.989 13.213 -9.693 1.00 63.59 136 ASP A O 1
ATOM 1071 N N . ASN A 1 137 ? -10.899 12.023 -9.808 1.00 53.28 137 ASN A N 1
ATOM 1072 C CA . ASN A 1 137 ? -11.063 12.105 -11.268 1.00 53.28 137 ASN A CA 1
ATOM 1073 C C . ASN A 1 137 ? -10.992 13.564 -11.777 1.00 53.28 137 ASN A C 1
ATOM 1075 O O . ASN A 1 137 ? -10.638 13.811 -12.929 1.00 53.28 137 ASN A O 1
ATOM 1079 N N . PHE A 1 138 ? -11.262 14.543 -10.904 1.00 47.62 138 PHE A N 1
ATOM 1080 C CA . PHE A 1 138 ? -11.167 15.975 -11.187 1.00 47.62 138 PHE A CA 1
ATOM 1081 C C . PHE A 1 138 ? -9.751 16.572 -11.122 1.00 47.62 138 PHE A C 1
ATOM 1083 O O . PHE A 1 138 ? -9.539 17.661 -11.650 1.00 47.62 138 PHE A O 1
ATOM 1090 N N . ARG A 1 139 ? -8.766 15.901 -10.510 1.00 55.22 139 ARG A N 1
ATOM 1091 C CA . ARG A 1 139 ? -7.387 16.420 -10.377 1.00 55.22 139 ARG A CA 1
ATOM 1092 C C . ARG A 1 139 ? -6.460 16.034 -11.529 1.00 55.22 139 ARG A C 1
ATOM 1094 O O . ARG A 1 139 ? -5.330 16.511 -11.566 1.00 55.22 139 ARG A O 1
ATOM 1101 N N . GLY A 1 140 ? -6.917 15.199 -12.466 1.00 55.66 140 GLY A N 1
ATOM 1102 C CA . GLY A 1 140 ? -6.214 14.911 -13.725 1.00 55.66 140 GLY A CA 1
ATOM 1103 C C . GLY A 1 140 ? -4.836 14.251 -13.583 1.00 55.66 140 GLY A C 1
ATOM 1104 O O . GLY A 1 140 ? -4.080 14.210 -14.553 1.00 55.66 140 GLY A O 1
ATOM 1105 N N . GLN A 1 141 ? -4.486 13.743 -12.398 1.00 64.25 141 GLN A N 1
ATOM 1106 C CA . GLN A 1 141 ? -3.232 13.033 -12.168 1.00 64.25 141 GLN A CA 1
ATOM 1107 C C . GLN A 1 141 ? -3.443 11.544 -12.448 1.00 64.25 141 GLN A C 1
ATOM 1109 O O . GLN A 1 141 ? -3.942 10.806 -11.604 1.00 64.25 141 GLN A O 1
ATOM 1114 N N . TYR A 1 142 ? -3.048 11.112 -13.642 1.00 64.19 142 TYR A N 1
ATOM 1115 C CA . TYR A 1 142 ? -3.015 9.702 -14.015 1.00 64.19 142 TYR A CA 1
ATOM 1116 C C . TYR A 1 142 ? -1.599 9.166 -13.827 1.00 64.19 142 TYR A C 1
ATOM 1118 O O . TYR A 1 142 ? -0.625 9.813 -14.221 1.00 64.19 142 TYR A O 1
ATOM 1126 N N . PHE A 1 143 ? -1.473 7.985 -13.228 1.00 65.88 143 PHE A N 1
ATOM 1127 C CA . PHE A 1 143 ? -0.175 7.339 -13.105 1.00 65.88 143 PHE A CA 1
ATOM 1128 C C . PHE A 1 143 ? 0.250 6.743 -14.456 1.00 65.88 143 PHE A C 1
ATOM 1130 O O . PHE A 1 143 ? -0.501 5.990 -15.076 1.00 65.88 143 PHE A O 1
ATOM 1137 N N . THR A 1 144 ? 1.458 7.070 -14.924 1.00 67.56 144 THR A N 1
ATOM 1138 C CA . THR A 1 144 ? 1.998 6.546 -16.187 1.00 67.56 144 THR A CA 1
ATOM 1139 C C . THR A 1 144 ? 2.274 5.045 -16.057 1.00 67.56 144 THR A C 1
ATOM 1141 O O . THR A 1 144 ? 3.134 4.675 -15.260 1.00 67.56 144 THR A O 1
ATOM 1144 N N . PRO A 1 145 ? 1.637 4.161 -16.848 1.00 78.06 145 PRO A N 1
ATOM 1145 C CA . PRO A 1 145 ? 1.874 2.724 -16.750 1.00 78.06 145 PRO A CA 1
ATOM 1146 C C . PRO A 1 145 ? 3.351 2.356 -16.933 1.00 78.06 145 PRO A C 1
ATOM 1148 O O . PRO A 1 145 ? 4.050 2.938 -17.767 1.00 78.06 145 PRO A O 1
ATOM 1151 N N . TYR A 1 146 ? 3.808 1.333 -16.208 1.00 75.81 146 TYR A N 1
ATOM 1152 C CA . TYR A 1 146 ? 5.213 0.908 -16.198 1.00 75.81 146 TYR A CA 1
ATOM 1153 C C . TYR A 1 146 ? 5.789 0.638 -17.600 1.00 75.81 146 TYR A C 1
ATOM 1155 O O . TYR A 1 146 ? 6.921 1.014 -17.890 1.00 75.81 146 TYR A O 1
ATOM 1163 N N . SER A 1 1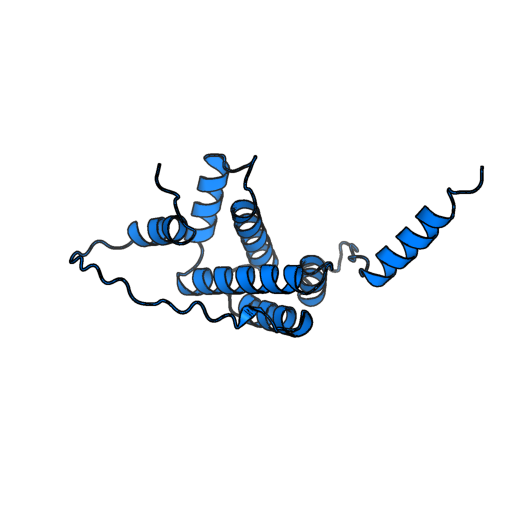47 ? 5.011 0.047 -18.515 1.00 80.88 147 SER A N 1
ATOM 1164 C CA . SER A 1 147 ? 5.449 -0.204 -19.898 1.00 80.88 147 SER A CA 1
ATOM 1165 C C . SER A 1 147 ? 5.790 1.084 -20.659 1.00 80.88 147 SER A C 1
ATOM 1167 O O . SER A 1 147 ? 6.777 1.120 -21.395 1.00 80.88 147 SER A O 1
ATOM 1169 N N . VAL A 1 148 ? 5.013 2.149 -20.444 1.00 83.00 148 VAL A N 1
ATOM 1170 C CA . VAL A 1 148 ? 5.234 3.471 -21.045 1.00 83.00 148 VAL A CA 1
ATOM 1171 C C . VAL A 1 148 ? 6.441 4.149 -20.403 1.00 83.00 148 VAL A C 1
ATOM 1173 O O . VAL A 1 148 ? 7.287 4.685 -21.116 1.00 83.00 148 VAL A O 1
ATOM 1176 N N . GLN A 1 149 ? 6.574 4.067 -19.076 1.00 82.38 149 GLN A N 1
ATOM 1177 C CA . GLN A 1 149 ? 7.753 4.573 -18.367 1.00 82.38 149 GLN A CA 1
ATOM 1178 C C . GLN A 1 149 ? 9.040 3.893 -18.863 1.00 82.38 149 GLN A C 1
ATOM 1180 O O . GLN A 1 149 ? 10.015 4.575 -19.168 1.00 82.38 149 GLN A O 1
ATOM 1185 N N . CYS A 1 150 ? 9.035 2.565 -19.025 1.00 82.44 150 CYS A N 1
ATOM 1186 C CA . CYS A 1 150 ? 10.169 1.820 -19.573 1.00 82.44 150 CYS A CA 1
ATOM 1187 C C . CYS A 1 150 ? 10.514 2.230 -21.005 1.00 82.44 150 CYS A C 1
ATOM 1189 O O . CYS A 1 150 ? 11.695 2.343 -21.332 1.00 82.44 150 CYS A O 1
ATOM 1191 N N . LEU A 1 151 ? 9.510 2.438 -21.862 1.00 87.12 151 LEU A N 1
ATOM 1192 C CA . LEU A 1 151 ? 9.732 2.917 -23.225 1.00 87.12 151 LEU A CA 1
ATOM 1193 C C . LEU A 1 151 ? 10.410 4.293 -23.213 1.00 87.12 151 LEU A C 1
ATOM 1195 O O . LEU A 1 151 ? 11.436 4.470 -23.866 1.00 87.12 151 LEU A O 1
ATOM 1199 N N . MET A 1 152 ? 9.880 5.238 -22.433 1.00 87.00 152 MET A N 1
ATOM 1200 C CA . MET A 1 152 ? 10.430 6.593 -22.332 1.00 87.00 152 MET A CA 1
ATOM 1201 C C . MET A 1 152 ? 11.845 6.598 -21.753 1.00 87.00 152 MET A C 1
ATOM 1203 O O . MET A 1 152 ? 12.718 7.269 -22.293 1.00 87.00 152 MET A O 1
ATOM 1207 N N . ALA A 1 153 ? 12.107 5.792 -20.720 1.00 86.75 153 ALA A N 1
ATOM 1208 C CA . ALA A 1 153 ? 13.443 5.641 -20.153 1.00 86.75 153 ALA A CA 1
ATOM 1209 C C . ALA A 1 153 ? 14.448 5.105 -21.187 1.00 86.75 153 ALA A C 1
ATOM 1211 O O . ALA A 1 153 ? 15.566 5.606 -21.276 1.00 86.75 153 ALA A O 1
ATOM 1212 N N . ARG A 1 154 ? 14.052 4.130 -22.017 1.00 85.81 154 ARG A N 1
ATOM 1213 C CA . ARG A 1 154 ? 14.911 3.598 -23.089 1.00 85.81 154 ARG A CA 1
ATOM 1214 C C . ARG A 1 154 ? 15.194 4.634 -24.170 1.00 85.81 154 ARG A C 1
ATOM 1216 O O . ARG A 1 154 ? 16.344 4.764 -24.573 1.00 85.81 154 ARG A O 1
ATOM 1223 N N . LEU A 1 155 ? 14.176 5.371 -24.613 1.00 88.12 155 LEU A N 1
ATOM 1224 C CA . LEU A 1 155 ? 14.347 6.447 -25.594 1.00 88.12 155 LEU A CA 1
ATOM 1225 C C . LEU A 1 155 ? 15.277 7.543 -25.062 1.00 88.12 155 LEU A C 1
ATOM 1227 O O . LEU A 1 155 ? 16.153 8.007 -25.783 1.00 88.12 155 LEU A O 1
ATOM 1231 N N . TYR A 1 156 ? 15.122 7.911 -23.790 1.00 83.00 156 TYR A N 1
ATOM 1232 C CA . TYR A 1 156 ? 15.921 8.956 -23.159 1.00 83.00 156 TYR A CA 1
ATOM 1233 C C . TYR A 1 156 ? 17.378 8.526 -22.922 1.00 83.00 156 TYR A C 1
ATOM 1235 O O . TYR A 1 156 ? 18.303 9.275 -23.217 1.00 83.00 156 TYR A O 1
ATOM 1243 N N . CYS A 1 157 ? 17.614 7.306 -22.430 1.00 74.69 157 CYS A N 1
ATOM 1244 C CA . CYS A 1 157 ? 18.968 6.822 -22.147 1.00 74.69 157 CYS A CA 1
ATOM 1245 C C . CYS A 1 157 ? 19.763 6.438 -23.407 1.00 74.69 157 CYS A C 1
ATOM 1247 O O . CYS A 1 157 ? 20.984 6.552 -23.397 1.00 74.69 157 CYS A O 1
ATOM 1249 N N . CYS A 1 158 ? 19.107 6.005 -24.489 1.00 60.97 158 CYS A N 1
ATOM 1250 C CA . CYS A 1 158 ? 19.788 5.620 -25.731 1.00 60.97 158 CYS A CA 1
ATOM 1251 C C . CYS A 1 158 ? 20.178 6.823 -26.618 1.00 60.97 158 CYS A C 1
ATOM 1253 O O . CYS A 1 158 ? 20.936 6.650 -27.565 1.00 60.97 158 CYS A O 1
ATOM 1255 N N . GLY A 1 159 ? 19.680 8.030 -26.318 1.00 57.41 159 GLY A N 1
ATOM 1256 C CA . GLY A 1 159 ? 19.976 9.261 -27.064 1.00 57.41 159 GLY A CA 1
ATOM 1257 C C . GLY A 1 159 ? 21.207 10.046 -26.590 1.00 57.41 159 GLY A C 1
ATOM 1258 O O . GLY A 1 159 ? 21.592 11.005 -27.249 1.00 57.41 159 GLY A O 1
ATOM 1259 N N . SER A 1 160 ? 21.828 9.659 -25.472 1.00 57.00 160 SER A N 1
ATOM 1260 C CA . SER A 1 160 ? 22.917 10.419 -24.822 1.00 57.00 160 SER A CA 1
ATOM 1261 C C . SER A 1 160 ? 24.299 9.763 -24.968 1.00 57.00 160 SER A C 1
ATOM 1263 O O . SER A 1 160 ? 25.185 10.020 -24.158 1.00 57.00 160 SER A O 1
ATOM 1265 N N . GLY A 1 161 ? 24.466 8.869 -25.949 1.00 58.16 161 GLY A N 1
ATOM 1266 C CA . GLY A 1 161 ? 25.640 8.003 -26.101 1.00 58.16 161 GLY A CA 1
ATOM 1267 C C . GLY A 1 161 ? 26.393 8.121 -27.427 1.00 58.16 161 GLY A C 1
ATOM 1268 O O . GLY A 1 161 ? 27.074 7.167 -27.775 1.00 58.16 161 GLY A O 1
ATOM 1269 N N . ASP A 1 162 ? 26.276 9.239 -28.146 1.00 52.94 162 ASP A N 1
ATOM 1270 C CA . ASP A 1 162 ? 27.174 9.580 -29.260 1.00 52.94 162 ASP A CA 1
ATOM 1271 C C . ASP A 1 162 ? 27.629 11.040 -29.105 1.00 52.94 162 ASP A C 1
ATOM 1273 O O . ASP A 1 162 ? 26.857 11.978 -29.326 1.00 52.94 162 ASP A O 1
ATOM 1277 N N . GLY A 1 163 ? 28.880 11.214 -28.671 1.00 46.62 163 GLY A N 1
ATOM 1278 C CA . GLY A 1 163 ? 29.562 12.493 -28.460 1.00 46.62 163 GLY A CA 1
ATOM 1279 C C . GLY A 1 163 ? 30.965 12.292 -27.912 1.00 46.62 163 GLY A C 1
ATOM 1280 O O . GLY A 1 163 ? 31.068 12.011 -26.698 1.00 46.62 163 GLY A O 1
#

Secondary structure (DSSP, 8-state):
-----HHHHHHHHHHTT-----------------GGGGG--HHHHHHHHHHHHHHTTTTS-HHHHHHHHHHHHHHHH-SSS---HHHHHHHHHHHTTS-HHHHHHHHHHHHHHHHHHHH--S-HHHHHHHHTT-S-TTS--PPPPHHHHHHHHHHHHHTS---

Organism: NCBI:txid59202

Foldseek 3Di:
DDDCDPVNLVVVLVVVPDDDDDDDDDDPDPPCPDPVLQDDALVNLLVVLLVLLCVAPVVDDSLVSLVLLVLLLVCVPDPDDPPDPVSSVVNSVSVVSGDPSNVVSSVSSSSSVVSSCVVDPAPSSLVSCVVVVSDPPVVPDRDDGPVRVVVVVCVVVVVPPDD

Radius of gyration: 19.95 Å; chains: 1; bounding box: 46×43×62 Å

pLDDT: mean 70.27, std 21.35, range [21.52, 93.0]

Sequence (163 aa):
MSQLSFVDVFDMARESAGGCCVTQDAQAGNGYFPSVHRLMSAQYSRSRFISVFMSTGCHLRRWEVFSDFLALAASELDMARIRTPESMAHCRKICDRYTTADIENMNEMFSLMVCALEAKFHDFLGAIFMELELGDNFRGQYFTPYSVQCLMARLYCCGSGDG